Protein AF-A0A444WPD3-F1 (afdb_monomer_lite)

Foldseek 3Di:
DDDPPPPPPVPVVVCVVVVVVVVVVVVVVCVVVVVPPPPVPCPDDQDPVRLLVVLVVCVVVVVPVVSVVSVVVVVVVVVVD

pLDDT: mean 80.84, std 14.22, range [41.12, 96.81]

Sequence (81 aa):
MMILVTPKFCKQYTRVGDIINKALLEYKEDVMNGSFPDGHHSPYKISEADAESFSNELQKLSFDKAASAASEAVQKLNATK

Organism: Arachis hypogaea (NCBI:txid3818)

Secondary structure (DSSP, 8-state):
-------TTHHHHTTHHHHHHHHHHHHHHHHHTT--S-GGG------HHHHHHHHHHHHHTT-HHHHHHHHHHHHHHHHT-

Structure (mmCIF, N/CA/C/O backbone):
data_AF-A0A444WPD3-F1
#
_entry.id   AF-A0A444WPD3-F1
#
loop_
_atom_site.group_PDB
_atom_site.id
_atom_site.type_symbol
_atom_site.label_atom_id
_atom_site.label_alt_id
_atom_site.label_comp_id
_atom_site.label_asym_id
_atom_site.label_entity_id
_atom_site.label_seq_id
_atom_site.pdbx_PDB_ins_code
_atom_site.Cartn_x
_atom_site.Cartn_y
_atom_site.Cartn_z
_atom_site.occupancy
_atom_site.B_iso_or_equiv
_atom_site.auth_seq_id
_atom_site.auth_comp_id
_atom_site.auth_asym_id
_atom_site.auth_atom_id
_atom_site.pdbx_PDB_model_num
ATOM 1 N N . MET A 1 1 ? 44.606 6.595 -42.273 1.00 41.12 1 MET A N 1
ATOM 2 C CA . MET A 1 1 ? 43.192 6.976 -42.074 1.00 41.12 1 MET A CA 1
ATOM 3 C C . MET A 1 1 ? 42.699 6.2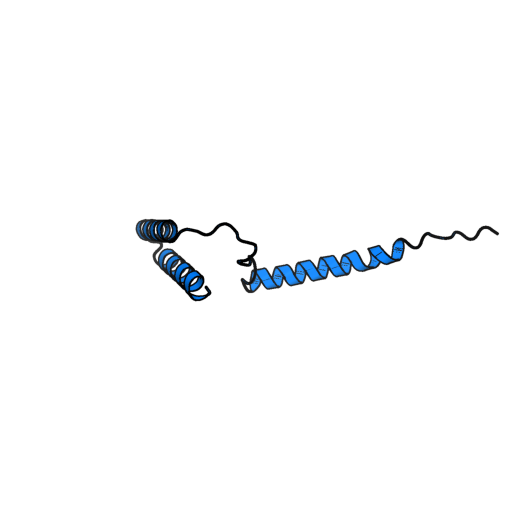75 -40.817 1.00 41.12 1 MET A C 1
ATOM 5 O O . MET A 1 1 ? 42.567 5.060 -40.831 1.00 41.12 1 MET A O 1
ATOM 9 N N . MET A 1 2 ? 42.579 7.001 -39.703 1.00 45.09 2 MET A N 1
ATOM 10 C CA . MET A 1 2 ? 42.201 6.434 -38.404 1.00 45.09 2 MET A CA 1
ATOM 11 C C . MET A 1 2 ? 40.673 6.397 -38.324 1.00 45.09 2 MET A C 1
ATOM 13 O O . MET A 1 2 ? 40.033 7.443 -38.282 1.00 45.09 2 MET A O 1
ATOM 17 N N . ILE A 1 3 ? 40.088 5.202 -38.389 1.00 51.50 3 ILE A N 1
ATOM 18 C CA . ILE A 1 3 ? 38.644 5.014 -38.227 1.00 51.50 3 ILE A CA 1
ATOM 19 C C . ILE A 1 3 ? 38.357 5.142 -36.731 1.00 51.50 3 ILE A C 1
ATOM 21 O O . ILE A 1 3 ? 38.848 4.337 -35.940 1.00 51.50 3 ILE A O 1
ATOM 25 N N . LEU A 1 4 ? 37.586 6.157 -36.338 1.00 52.25 4 LEU A N 1
ATOM 26 C CA . LEU A 1 4 ? 37.046 6.259 -34.986 1.00 52.25 4 LEU A CA 1
ATOM 27 C C . LEU A 1 4 ? 36.143 5.038 -34.752 1.00 52.25 4 LEU A C 1
ATOM 29 O O . LEU A 1 4 ? 35.002 4.995 -35.209 1.00 52.25 4 LEU A O 1
ATOM 33 N N . VAL A 1 5 ? 36.650 4.016 -34.064 1.00 59.84 5 VAL A N 1
ATOM 34 C CA . VAL A 1 5 ? 35.808 2.954 -33.508 1.00 59.84 5 VAL A CA 1
ATOM 35 C C . VAL A 1 5 ? 35.094 3.554 -32.307 1.00 59.84 5 VAL A C 1
ATOM 37 O O . VAL A 1 5 ? 35.581 3.491 -31.182 1.00 59.84 5 VAL A O 1
ATOM 40 N N . THR A 1 6 ? 33.948 4.192 -32.548 1.00 59.41 6 THR A N 1
ATOM 41 C CA . THR A 1 6 ? 33.035 4.580 -31.473 1.00 59.41 6 THR A CA 1
ATOM 42 C C . THR A 1 6 ? 32.695 3.305 -30.701 1.00 59.41 6 THR A C 1
ATOM 44 O O . THR A 1 6 ? 32.147 2.363 -31.290 1.00 59.41 6 THR A O 1
ATOM 47 N N . PRO A 1 7 ? 33.060 3.199 -29.415 1.00 59.06 7 PRO A N 1
ATOM 48 C CA . PRO A 1 7 ? 32.824 1.973 -28.682 1.00 59.06 7 PRO A CA 1
ATOM 49 C C . PRO A 1 7 ? 31.309 1.751 -28.579 1.00 59.06 7 PRO A C 1
ATOM 51 O O . PRO A 1 7 ? 30.545 2.675 -28.300 1.00 59.06 7 PRO A O 1
ATOM 54 N N . LYS A 1 8 ? 30.855 0.519 -28.849 1.00 59.38 8 LYS A N 1
ATOM 55 C CA . LYS A 1 8 ? 29.433 0.136 -28.996 1.00 59.38 8 LYS A CA 1
ATOM 56 C C . LYS A 1 8 ? 28.622 0.180 -27.682 1.00 59.38 8 LYS A C 1
ATOM 58 O O . LYS A 1 8 ? 27.611 -0.510 -27.571 1.00 59.38 8 LYS A O 1
ATOM 63 N N . PHE A 1 9 ? 29.015 1.003 -26.710 1.00 55.94 9 PHE A N 1
ATOM 64 C CA . PHE A 1 9 ? 28.275 1.225 -25.463 1.00 55.94 9 PHE A CA 1
ATOM 65 C C . PHE A 1 9 ? 26.901 1.865 -25.696 1.00 55.94 9 PHE A C 1
ATOM 67 O O . PHE A 1 9 ? 26.006 1.725 -24.869 1.00 55.94 9 PHE A O 1
ATOM 74 N N . CYS A 1 10 ? 26.683 2.496 -26.851 1.00 56.34 10 CYS A N 1
ATOM 75 C CA . CYS A 1 10 ? 25.420 3.159 -27.163 1.00 56.34 10 CYS A CA 1
ATOM 76 C C . CYS A 1 10 ? 24.216 2.200 -27.246 1.00 56.34 10 CYS A C 1
ATOM 78 O O . CYS A 1 10 ? 23.100 2.637 -27.011 1.00 56.34 10 CYS A O 1
ATOM 80 N N . LYS A 1 11 ? 24.399 0.899 -27.530 1.00 59.66 11 LYS A N 1
ATOM 81 C CA . LYS A 1 11 ? 23.265 -0.029 -27.746 1.00 59.66 11 LYS A CA 1
ATOM 82 C C . LYS A 1 11 ? 22.554 -0.493 -26.470 1.00 59.66 11 LYS A C 1
ATOM 84 O O . LYS A 1 11 ? 21.406 -0.915 -26.544 1.00 59.66 11 LYS A O 1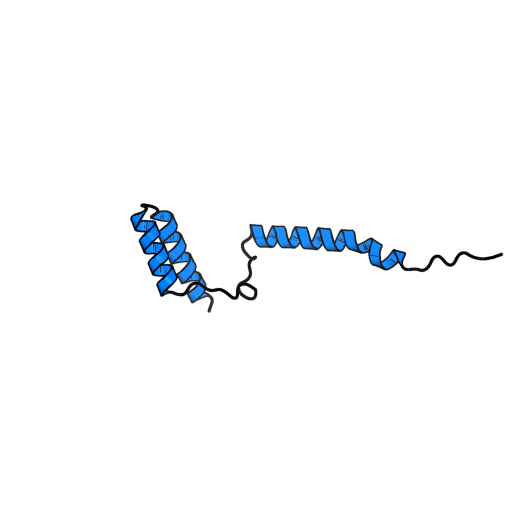
ATOM 89 N N . GLN A 1 12 ? 23.229 -0.479 -25.320 1.00 61.44 12 GLN A N 1
ATOM 90 C CA . GLN A 1 12 ? 22.642 -0.969 -24.064 1.00 61.44 12 GLN A CA 1
ATOM 91 C C . GLN A 1 12 ? 21.774 0.095 -23.383 1.00 61.44 12 GLN A C 1
ATOM 93 O O . GLN A 1 12 ? 20.779 -0.242 -22.749 1.00 61.44 12 GLN A O 1
ATOM 98 N N . TYR A 1 13 ? 22.096 1.375 -23.580 1.00 65.81 13 TYR A N 1
ATOM 99 C CA . TYR A 1 13 ? 21.365 2.483 -22.964 1.00 65.81 13 TYR A CA 1
ATOM 100 C C . TYR A 1 13 ? 20.176 2.982 -23.788 1.00 65.81 13 TYR A C 1
ATOM 102 O O . TYR A 1 13 ? 19.271 3.586 -23.220 1.00 65.81 13 TYR A O 1
ATOM 110 N N . THR A 1 14 ? 20.107 2.682 -25.094 1.00 67.12 14 THR A N 1
ATOM 111 C CA . THR A 1 14 ? 18.963 3.091 -25.935 1.00 67.12 14 THR A CA 1
ATOM 112 C C . THR A 1 14 ? 17.625 2.559 -25.431 1.00 67.12 14 THR A C 1
ATOM 114 O O . THR A 1 14 ? 16.608 3.193 -25.666 1.00 67.12 14 THR A O 1
ATOM 117 N N . ARG A 1 15 ? 17.617 1.419 -24.727 1.00 78.19 15 ARG A N 1
ATOM 118 C CA . ARG A 1 15 ? 16.389 0.765 -24.246 1.00 78.19 15 ARG A CA 1
ATOM 119 C C . ARG A 1 15 ? 16.049 1.080 -22.786 1.00 78.19 15 ARG A C 1
ATOM 121 O O . ARG A 1 15 ? 15.028 0.625 -22.283 1.00 78.19 15 ARG A O 1
ATOM 128 N N . VAL A 1 16 ? 16.891 1.838 -22.083 1.00 85.50 16 VAL A N 1
ATOM 129 C CA . VAL A 1 16 ? 16.677 2.122 -20.654 1.00 85.50 16 VAL A CA 1
ATOM 130 C C . VAL A 1 16 ? 15.417 2.959 -20.447 1.00 85.50 16 VAL A C 1
ATOM 132 O O . VAL A 1 16 ? 14.638 2.658 -19.549 1.00 85.50 16 VAL A O 1
ATOM 135 N N . GLY A 1 17 ? 15.167 3.941 -21.320 1.00 86.19 17 GLY A N 1
ATOM 136 C CA . GLY A 1 17 ? 13.941 4.743 -21.276 1.00 86.19 17 GLY A CA 1
ATOM 137 C C . GLY A 1 17 ? 12.675 3.892 -21.410 1.00 86.19 17 GLY A C 1
ATOM 138 O O . GLY A 1 17 ? 11.757 4.036 -20.606 1.00 86.19 17 GLY A O 1
ATOM 139 N N . ASP A 1 18 ? 12.662 2.952 -22.358 1.00 88.44 18 ASP A N 1
ATOM 140 C CA . ASP A 1 18 ? 11.523 2.052 -22.578 1.00 88.44 18 ASP A CA 1
ATOM 141 C C . ASP A 1 18 ? 11.267 1.148 -21.370 1.00 88.44 18 ASP A C 1
ATOM 143 O O . ASP A 1 18 ? 10.121 0.953 -20.970 1.00 88.44 18 ASP A O 1
ATOM 147 N N . ILE A 1 19 ? 12.334 0.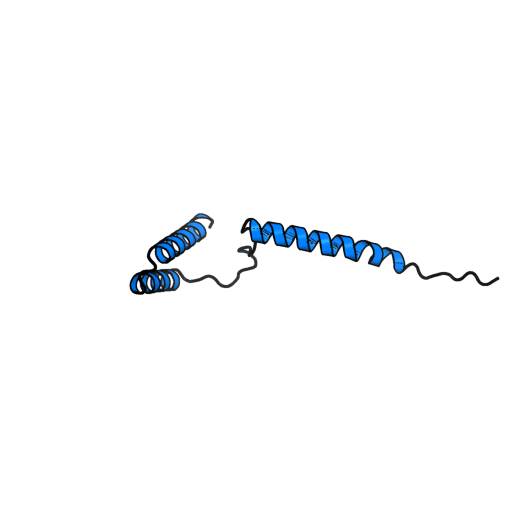603 -20.775 1.00 91.38 19 ILE A N 1
ATOM 148 C CA . ILE A 1 19 ? 12.242 -0.274 -19.600 1.00 91.38 19 ILE A CA 1
ATOM 149 C C . ILE A 1 19 ? 11.696 0.500 -18.398 1.00 91.38 19 ILE A C 1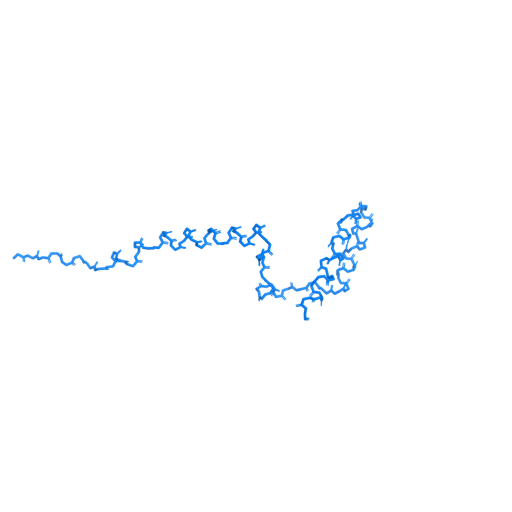
ATOM 151 O O . ILE A 1 19 ? 10.796 0.007 -17.725 1.00 91.38 19 ILE A O 1
ATOM 155 N N . ILE A 1 20 ? 12.205 1.711 -18.150 1.00 92.44 20 ILE A N 1
ATOM 156 C CA . ILE A 1 20 ? 11.738 2.559 -17.046 1.00 92.44 20 ILE A CA 1
ATOM 157 C C . ILE A 1 20 ? 10.265 2.909 -17.237 1.00 92.44 20 ILE A C 1
ATOM 159 O O . ILE A 1 20 ? 9.472 2.732 -16.318 1.00 92.44 20 ILE A O 1
ATOM 163 N N . ASN A 1 21 ? 9.884 3.377 -18.428 1.00 93.56 21 ASN A N 1
ATOM 164 C CA . ASN A 1 21 ? 8.503 3.768 -18.691 1.00 93.56 21 ASN A CA 1
ATOM 165 C C . ASN A 1 21 ? 7.549 2.576 -18.538 1.00 93.56 21 ASN A C 1
ATOM 167 O O . ASN A 1 21 ? 6.512 2.692 -17.891 1.00 93.56 21 ASN A O 1
ATOM 171 N N . LYS A 1 22 ? 7.938 1.407 -19.060 1.00 95.50 22 LYS A N 1
ATOM 172 C CA . LYS A 1 22 ? 7.172 0.173 -18.892 1.00 95.50 22 LYS A CA 1
ATOM 173 C C . LYS A 1 22 ? 6.988 -0.183 -17.412 1.00 95.50 22 LYS A C 1
ATOM 175 O O . LYS A 1 22 ? 5.856 -0.385 -16.991 1.00 95.50 22 LYS A O 1
ATOM 180 N N . ALA A 1 23 ? 8.064 -0.197 -16.627 1.00 94.62 23 ALA A N 1
ATOM 181 C CA . ALA A 1 23 ? 7.994 -0.535 -15.206 1.00 94.62 23 ALA A CA 1
ATOM 182 C C . ALA A 1 23 ? 7.120 0.449 -14.407 1.00 94.62 23 ALA A C 1
ATOM 184 O O . ALA A 1 23 ? 6.398 0.044 -13.501 1.00 94.62 23 ALA A O 1
ATOM 185 N N . LEU A 1 24 ? 7.152 1.742 -14.750 1.00 96.19 24 LEU A N 1
ATOM 186 C CA . LEU A 1 24 ? 6.304 2.752 -14.111 1.00 96.19 24 LEU A CA 1
ATOM 187 C C . LEU A 1 24 ? 4.820 2.576 -14.457 1.00 96.19 24 LEU A C 1
ATOM 189 O O . LEU A 1 24 ? 3.969 2.806 -13.598 1.00 96.19 24 LEU A O 1
ATOM 193 N N . LEU A 1 25 ? 4.504 2.183 -15.694 1.00 96.81 25 LEU A N 1
ATOM 194 C CA . LEU A 1 25 ? 3.130 1.888 -16.106 1.00 96.81 25 LEU A CA 1
ATOM 195 C C . LEU A 1 25 ? 2.593 0.643 -15.398 1.00 96.81 25 LEU A C 1
ATOM 197 O O . LEU A 1 25 ? 1.502 0.707 -14.840 1.00 96.81 25 LEU A O 1
ATOM 201 N N . GLU A 1 26 ? 3.380 -0.433 -15.351 1.00 95.00 26 GLU A N 1
ATOM 202 C CA . GLU A 1 26 ? 3.024 -1.665 -14.633 1.00 95.00 26 GLU A CA 1
ATOM 203 C C . GLU A 1 26 ? 2.799 -1.381 -13.140 1.00 95.00 26 GLU A C 1
ATOM 205 O O . GLU A 1 26 ? 1.738 -1.686 -12.607 1.00 95.00 26 GLU A O 1
ATOM 210 N N . TYR A 1 27 ? 3.721 -0.663 -12.487 1.00 91.81 27 TYR A N 1
ATOM 211 C CA . TYR A 1 27 ? 3.556 -0.262 -11.086 1.00 91.81 27 TYR A CA 1
ATOM 212 C C . TYR A 1 27 ? 2.283 0.563 -10.849 1.00 91.81 27 TYR A C 1
ATOM 214 O O . TYR A 1 27 ? 1.569 0.357 -9.868 1.00 91.81 27 TYR A O 1
ATOM 222 N N . LYS A 1 28 ? 1.977 1.512 -11.743 1.00 94.06 28 LYS A N 1
ATOM 223 C CA . LYS A 1 28 ? 0.753 2.313 -11.644 1.00 94.06 28 LYS A CA 1
ATOM 224 C C . LYS A 1 28 ? -0.490 1.424 -11.714 1.00 94.06 28 LYS A C 1
ATOM 226 O O . LYS A 1 28 ? -1.416 1.635 -10.933 1.00 94.06 28 LYS A O 1
ATOM 231 N N . GLU A 1 29 ? -0.527 0.480 -12.648 1.00 95.19 29 GLU A N 1
ATOM 232 C CA . GLU A 1 29 ? -1.644 -0.456 -12.793 1.00 95.19 29 GLU A CA 1
ATOM 233 C C . GLU A 1 29 ? -1.789 -1.346 -11.556 1.00 95.19 29 GLU A C 1
ATOM 235 O O . GLU A 1 29 ? -2.896 -1.468 -11.031 1.00 95.19 29 GLU A O 1
ATOM 240 N N . ASP A 1 30 ? -0.686 -1.868 -11.020 1.00 91.12 30 ASP A N 1
ATOM 241 C CA . ASP A 1 30 ? -0.696 -2.703 -9.818 1.00 91.12 30 ASP A CA 1
ATOM 242 C C . ASP A 1 30 ? -1.225 -1.951 -8.589 1.00 91.12 30 ASP A C 1
ATOM 244 O O . ASP A 1 30 ? -2.005 -2.502 -7.810 1.00 91.12 30 ASP A O 1
ATOM 248 N N . VAL A 1 31 ? -0.853 -0.675 -8.424 1.00 91.19 31 VAL A N 1
ATOM 249 C CA . VAL A 1 31 ? -1.365 0.183 -7.341 1.00 91.19 31 VAL A CA 1
ATOM 250 C C . VAL A 1 31 ? -2.848 0.493 -7.538 1.00 91.19 31 VAL A C 1
ATOM 252 O O . VAL A 1 31 ? -3.624 0.427 -6.587 1.00 91.19 31 VAL A O 1
ATOM 255 N N . MET A 1 32 ? -3.269 0.822 -8.763 1.00 91.62 32 MET A N 1
ATOM 256 C CA . MET A 1 32 ? -4.670 1.149 -9.054 1.00 91.62 32 MET A CA 1
ATOM 257 C C . MET A 1 32 ? -5.601 -0.054 -8.880 1.00 91.62 32 MET A C 1
ATOM 259 O O . MET A 1 32 ? -6.728 0.112 -8.418 1.00 91.62 32 MET A O 1
ATOM 263 N N . ASN A 1 33 ? -5.129 -1.251 -9.222 1.00 90.56 33 ASN A N 1
ATOM 264 C CA . ASN A 1 33 ? -5.884 -2.493 -9.079 1.00 90.56 33 ASN A CA 1
ATOM 265 C C . ASN A 1 33 ? -5.772 -3.103 -7.671 1.00 90.56 33 ASN A C 1
ATOM 267 O O . ASN A 1 33 ? -6.444 -4.091 -7.379 1.00 90.56 33 ASN A O 1
ATOM 271 N N . GLY A 1 34 ? -4.934 -2.535 -6.796 1.00 85.00 34 GLY A N 1
ATOM 272 C CA . GLY A 1 34 ? -4.691 -3.042 -5.445 1.00 85.00 34 GLY A CA 1
ATOM 273 C C . GLY A 1 34 ? -3.891 -4.349 -5.397 1.00 85.00 34 GLY A C 1
ATOM 274 O O . GLY A 1 34 ? -3.888 -5.016 -4.367 1.00 85.00 34 GLY A O 1
ATOM 275 N N . SER A 1 35 ? -3.229 -4.732 -6.495 1.00 85.00 35 SER A N 1
ATOM 276 C CA . SER A 1 35 ? -2.296 -5.868 -6.537 1.00 85.00 35 SER A CA 1
ATOM 277 C C . SER A 1 35 ? -0.967 -5.547 -5.847 1.00 85.00 35 SER A C 1
ATOM 279 O O . SER A 1 35 ? -0.300 -6.453 -5.354 1.00 85.00 35 SER A O 1
ATOM 281 N N . PHE A 1 36 ? -0.606 -4.262 -5.771 1.00 82.12 36 PHE A N 1
ATOM 282 C CA . PHE A 1 36 ? 0.496 -3.762 -4.954 1.00 82.12 36 PHE A CA 1
ATOM 283 C C . PHE A 1 36 ? -0.032 -2.927 -3.768 1.00 82.12 36 PHE A C 1
ATOM 285 O O . PHE A 1 36 ? -0.912 -2.086 -3.973 1.00 82.12 36 PHE A O 1
ATOM 292 N N . PRO A 1 37 ? 0.532 -3.066 -2.550 1.00 80.44 37 PRO A N 1
ATOM 293 C CA . PRO A 1 37 ? 1.635 -3.953 -2.180 1.00 80.44 37 PRO A CA 1
ATOM 294 C C . PRO A 1 37 ? 1.211 -5.424 -2.130 1.00 80.44 37 PRO A C 1
ATOM 296 O O . PRO A 1 37 ? 0.169 -5.775 -1.585 1.00 80.44 37 PRO A O 1
ATOM 299 N N . ASP A 1 38 ? 2.060 -6.285 -2.683 1.00 76.94 38 ASP A N 1
ATOM 300 C CA . ASP A 1 38 ? 1.866 -7.731 -2.639 1.00 76.94 38 ASP A CA 1
ATOM 301 C C . ASP A 1 38 ? 2.197 -8.282 -1.235 1.00 76.94 38 ASP A C 1
ATOM 303 O O . ASP A 1 38 ? 3.082 -7.786 -0.522 1.00 76.94 38 ASP A O 1
ATOM 307 N N . GLY A 1 39 ? 1.489 -9.337 -0.833 1.00 71.88 39 GLY A N 1
ATOM 308 C CA . GLY A 1 39 ? 1.675 -10.029 0.437 1.00 71.88 39 GLY A CA 1
ATOM 309 C C . GLY A 1 39 ? 3.056 -10.672 0.592 1.00 71.88 39 GLY A C 1
ATOM 310 O O . GLY A 1 39 ? 3.527 -10.786 1.724 1.00 71.88 39 GLY A O 1
ATOM 311 N N . HIS A 1 40 ? 3.747 -11.034 -0.499 1.00 71.75 40 HIS A N 1
ATOM 312 C CA . HIS A 1 40 ? 5.127 -11.544 -0.412 1.00 71.75 40 HIS A CA 1
ATOM 313 C C . HIS A 1 40 ? 6.136 -10.478 0.023 1.00 71.75 40 HIS A C 1
ATOM 315 O O . HIS A 1 40 ? 7.142 -10.802 0.653 1.00 71.75 40 HIS A O 1
ATOM 321 N N . HIS A 1 41 ? 5.860 -9.212 -0.286 1.00 71.56 41 HIS A N 1
ATOM 322 C CA . HIS A 1 41 ? 6.758 -8.086 -0.027 1.00 71.56 41 HIS A CA 1
ATOM 323 C C . HIS A 1 41 ? 6.291 -7.220 1.153 1.00 71.56 41 HIS A C 1
ATOM 325 O O . HIS A 1 41 ? 6.889 -6.185 1.441 1.00 71.56 41 HIS A O 1
ATOM 331 N N . SER A 1 42 ? 5.257 -7.677 1.868 1.00 75.00 42 SER A N 1
ATOM 332 C CA . SER A 1 42 ? 4.689 -7.037 3.058 1.00 75.00 42 SER A CA 1
ATOM 333 C C . SER A 1 42 ? 4.935 -7.917 4.295 1.00 75.00 42 SER A C 1
ATOM 335 O O . SER A 1 42 ? 4.038 -8.645 4.727 1.00 75.00 42 SER A O 1
ATOM 337 N N . PRO A 1 43 ? 6.155 -7.906 4.872 1.00 77.56 43 PRO A N 1
ATOM 338 C CA . PRO A 1 43 ? 6.521 -8.811 5.966 1.00 77.56 43 PRO A CA 1
ATOM 339 C C . PRO A 1 43 ? 5.796 -8.488 7.278 1.00 77.56 43 PRO A C 1
ATOM 341 O O . PRO A 1 43 ? 5.639 -9.362 8.131 1.00 77.56 43 PRO A O 1
ATOM 344 N N . TYR A 1 44 ? 5.345 -7.244 7.446 1.00 81.69 44 TYR A N 1
ATOM 345 C CA . TYR A 1 44 ? 4.629 -6.802 8.634 1.00 81.69 44 TYR A CA 1
ATOM 346 C C . TYR A 1 44 ? 3.137 -7.057 8.467 1.00 81.69 44 TYR A C 1
ATOM 348 O O . TYR A 1 44 ? 2.472 -6.431 7.643 1.00 81.69 44 TYR A O 1
ATOM 356 N N . LYS A 1 45 ? 2.617 -7.975 9.276 1.00 78.38 45 LYS A N 1
ATOM 357 C CA . LYS A 1 45 ? 1.189 -8.260 9.373 1.00 78.38 45 LYS A CA 1
ATOM 358 C C . LYS A 1 45 ? 0.698 -7.788 10.728 1.00 78.38 45 LYS A C 1
ATOM 360 O O . LYS A 1 45 ? 1.362 -8.022 11.737 1.00 78.38 45 LYS A O 1
ATOM 365 N N . ILE A 1 46 ? -0.455 -7.132 10.738 1.00 83.31 46 ILE A N 1
ATOM 366 C CA . ILE A 1 46 ? -1.157 -6.841 11.983 1.00 83.31 46 ILE A CA 1
ATOM 367 C C . ILE A 1 46 ? -1.603 -8.170 12.604 1.00 83.31 46 ILE A C 1
ATOM 369 O O . ILE A 1 46 ? -2.061 -9.065 11.888 1.00 83.31 46 ILE A O 1
ATOM 373 N N . SER A 1 47 ? -1.411 -8.332 13.913 1.00 86.06 47 SER A N 1
ATOM 374 C CA . SER A 1 47 ? -1.949 -9.499 14.612 1.00 86.06 47 SER A CA 1
ATOM 375 C C . SER A 1 47 ? -3.476 -9.398 14.695 1.00 86.06 47 SER A C 1
ATOM 377 O O . SER A 1 47 ? -4.035 -8.304 14.608 1.00 86.06 47 SER A O 1
ATOM 379 N N . GLU A 1 48 ? -4.170 -10.522 14.876 1.00 85.69 48 GLU A N 1
ATOM 380 C CA . GLU A 1 48 ? -5.635 -10.505 15.018 1.00 85.69 48 GLU A CA 1
ATOM 381 C C . GLU A 1 48 ? -6.076 -9.653 16.219 1.00 85.69 48 GLU A C 1
ATOM 383 O O . GLU A 1 48 ? -7.007 -8.859 16.101 1.00 85.69 48 GLU A O 1
ATOM 388 N N . ALA A 1 49 ? -5.340 -9.736 17.334 1.00 87.75 49 ALA A N 1
ATOM 389 C CA . ALA A 1 49 ? -5.595 -8.942 18.535 1.00 87.75 49 ALA A CA 1
ATOM 390 C C . ALA A 1 49 ? -5.415 -7.433 18.289 1.00 87.75 49 ALA A C 1
ATOM 392 O O . ALA A 1 49 ? -6.234 -6.624 18.729 1.00 87.75 49 ALA A O 1
ATOM 393 N N . ASP A 1 50 ? -4.371 -7.044 17.552 1.00 90.06 50 ASP A N 1
ATOM 394 C CA . ASP A 1 50 ? -4.130 -5.636 17.224 1.00 90.06 50 ASP A CA 1
ATOM 395 C C . ASP A 1 50 ? -5.185 -5.097 16.248 1.00 90.06 50 ASP A C 1
ATOM 397 O O . ASP A 1 50 ? -5.599 -3.943 16.358 1.00 90.06 50 ASP A O 1
ATOM 401 N N . ALA A 1 51 ? -5.660 -5.927 15.315 1.00 88.50 51 ALA A N 1
ATOM 402 C CA . ALA A 1 51 ? -6.696 -5.540 14.363 1.00 88.50 51 ALA A CA 1
ATOM 403 C C . ALA A 1 51 ? -8.077 -5.377 15.022 1.00 88.50 51 ALA A C 1
ATOM 405 O O . ALA A 1 51 ? -8.838 -4.470 14.666 1.00 88.50 51 ALA A O 1
ATOM 406 N N . GLU A 1 52 ? -8.393 -6.218 16.009 1.00 89.38 52 GLU A N 1
ATOM 407 C CA . GLU A 1 52 ? -9.592 -6.075 16.837 1.00 89.38 52 GLU A CA 1
ATOM 408 C C . GLU A 1 52 ? -9.521 -4.803 17.692 1.00 89.38 52 GLU A C 1
ATOM 410 O O . GLU A 1 52 ? -10.451 -3.993 17.679 1.00 89.38 52 GLU A O 1
ATOM 415 N N . SER A 1 53 ? -8.387 -4.570 18.363 1.00 91.81 53 SER A N 1
ATOM 416 C CA . SER A 1 53 ? -8.134 -3.342 19.126 1.00 91.81 53 SER A CA 1
ATOM 417 C C . SER A 1 53 ? -8.301 -2.091 18.255 1.00 91.81 53 SER A C 1
ATOM 419 O O . SER A 1 53 ? -9.026 -1.164 18.619 1.00 91.81 53 SER A O 1
ATOM 421 N N . PHE A 1 54 ? -7.726 -2.100 17.049 1.00 91.75 54 PHE A N 1
ATOM 422 C CA . PHE A 1 54 ? -7.866 -1.020 16.073 1.00 91.75 54 PHE A CA 1
ATOM 423 C C . PHE A 1 54 ? -9.328 -0.762 15.681 1.00 91.75 54 PHE A C 1
ATOM 425 O O . PHE A 1 54 ? -9.778 0.385 15.672 1.00 91.75 54 PHE A O 1
ATOM 432 N N . SER A 1 55 ? -10.091 -1.820 15.403 1.00 91.75 55 SER A N 1
ATOM 433 C CA . SER A 1 55 ? -11.509 -1.708 15.039 1.00 91.75 55 SER A CA 1
ATOM 434 C C . SER A 1 55 ? -12.348 -1.129 16.185 1.00 91.75 55 SER A C 1
ATOM 436 O O . SER A 1 55 ? -13.208 -0.277 15.953 1.00 91.75 55 SER A O 1
ATOM 438 N N . ASN A 1 56 ? -12.055 -1.525 17.426 1.00 92.00 56 ASN A N 1
ATOM 439 C CA . ASN A 1 56 ? -12.721 -1.009 18.621 1.00 92.00 56 ASN A CA 1
ATOM 440 C C . ASN A 1 56 ? -12.432 0.484 18.849 1.00 92.00 56 ASN A C 1
ATOM 442 O O . ASN A 1 56 ? -13.339 1.245 19.186 1.00 92.00 56 ASN A O 1
ATOM 446 N N . GLU A 1 57 ? -11.192 0.935 18.637 1.00 94.62 57 GLU A N 1
ATOM 447 C CA . GLU A 1 57 ? -10.853 2.363 18.725 1.00 94.62 57 GLU A CA 1
ATOM 448 C C . GLU A 1 57 ? -11.557 3.190 17.638 1.00 94.62 57 GLU A C 1
ATOM 450 O O . GLU A 1 57 ? -12.068 4.277 17.916 1.00 94.62 57 GLU A O 1
ATOM 455 N N . LEU A 1 58 ? -11.682 2.661 16.415 1.00 93.50 58 LEU A N 1
ATOM 456 C CA . LEU A 1 58 ? -12.444 3.320 15.349 1.00 93.50 58 LEU A CA 1
ATOM 457 C C . LEU A 1 58 ? -13.929 3.479 15.702 1.00 93.50 58 LEU A C 1
ATOM 459 O O . LEU A 1 58 ? -14.504 4.535 15.438 1.00 93.50 58 LEU A O 1
ATOM 463 N N . GLN A 1 59 ? -14.543 2.475 16.332 1.00 92.81 59 GLN A N 1
ATOM 464 C CA . GLN A 1 59 ? -15.930 2.566 16.804 1.00 92.81 59 GLN A CA 1
ATOM 465 C C . GLN A 1 59 ? -16.098 3.616 17.907 1.00 92.81 59 GLN A C 1
ATOM 467 O O . GLN A 1 59 ? -17.039 4.406 17.864 1.00 92.81 59 GLN A O 1
ATOM 472 N N . LYS A 1 60 ? -15.161 3.701 18.863 1.00 94.69 60 LYS A N 1
ATOM 473 C CA . LYS A 1 60 ? -15.183 4.751 19.903 1.00 94.69 60 LYS A CA 1
ATOM 474 C C . LYS A 1 60 ? -15.137 6.159 19.306 1.00 94.69 60 LYS A C 1
ATOM 476 O O . LYS A 1 60 ? -15.753 7.074 19.845 1.00 94.69 60 LYS A O 1
ATOM 481 N N . LEU A 1 61 ? -14.445 6.323 18.178 1.00 94.62 61 LEU A N 1
ATOM 482 C CA . LEU A 1 61 ? -14.373 7.574 17.419 1.00 94.62 61 LEU A CA 1
ATOM 483 C C . LEU A 1 61 ? -15.563 7.791 16.464 1.00 94.62 61 LEU A C 1
ATOM 485 O O . LEU A 1 61 ? -15.570 8.769 15.721 1.00 94.62 61 LEU A O 1
ATOM 489 N N . SER A 1 62 ? -16.580 6.919 16.491 1.00 93.06 62 SER A N 1
ATOM 490 C CA . SER A 1 62 ? -17.749 6.950 15.594 1.00 93.06 62 SER A CA 1
ATOM 491 C C . SER A 1 62 ? -17.404 6.769 14.105 1.00 93.06 62 SER A C 1
ATOM 493 O O . SER A 1 62 ? -18.118 7.242 13.219 1.00 93.06 62 SER A O 1
ATOM 495 N N . PHE A 1 63 ? -16.308 6.067 13.801 1.00 93.25 63 PHE A N 1
ATOM 496 C CA . PHE A 1 63 ? -15.919 5.683 12.442 1.00 93.25 63 PHE A CA 1
ATOM 497 C C . PHE A 1 63 ? -16.375 4.259 12.102 1.00 93.25 63 PHE A C 1
ATOM 499 O O . PHE A 1 63 ? -15.589 3.425 11.648 1.00 93.25 63 PHE A O 1
ATOM 506 N N . ASP A 1 64 ? -17.669 3.981 12.265 1.00 90.50 64 ASP A N 1
ATOM 507 C CA . ASP A 1 64 ? -18.238 2.631 12.128 1.00 90.50 64 ASP A CA 1
ATOM 508 C C . ASP A 1 64 ? -17.959 1.990 10.761 1.00 90.50 64 ASP A C 1
ATOM 510 O O . ASP A 1 64 ? -17.649 0.802 10.662 1.00 90.50 64 ASP A O 1
ATOM 514 N N . LYS A 1 65 ? -17.988 2.793 9.688 1.00 91.62 65 LYS A N 1
ATOM 515 C CA . LYS A 1 65 ? -17.658 2.322 8.331 1.00 91.62 65 LYS A CA 1
ATOM 516 C C . LYS A 1 65 ? -16.203 1.868 8.209 1.00 91.62 65 LYS A C 1
ATOM 518 O O . LYS A 1 65 ? -15.931 0.886 7.525 1.00 91.62 65 LYS A O 1
ATOM 523 N N . ALA A 1 66 ? -15.277 2.573 8.859 1.00 89.62 66 ALA A N 1
ATOM 524 C CA . ALA A 1 66 ? -13.862 2.218 8.841 1.00 89.62 66 ALA A CA 1
ATOM 525 C C . ALA A 1 66 ? -13.603 0.958 9.678 1.00 89.62 66 ALA A C 1
ATOM 527 O O . ALA A 1 66 ? -12.837 0.098 9.252 1.00 89.62 66 ALA A O 1
ATOM 528 N N . ALA A 1 67 ? -14.289 0.815 10.816 1.00 90.06 67 ALA A N 1
ATOM 529 C CA . ALA A 1 67 ? -14.222 -0.392 11.636 1.00 90.06 67 ALA A CA 1
ATOM 530 C C . ALA A 1 67 ? -14.731 -1.632 10.875 1.00 90.06 67 ALA A C 1
ATOM 532 O O . ALA A 1 67 ? -14.073 -2.671 10.884 1.00 90.06 67 ALA A O 1
ATOM 533 N N . SER A 1 68 ? -15.851 -1.512 10.148 1.00 89.56 68 SER A N 1
ATOM 534 C CA . SER A 1 68 ? -16.362 -2.596 9.290 1.00 89.56 68 SER A CA 1
ATOM 535 C C . SER A 1 68 ? -15.354 -2.974 8.205 1.00 89.56 68 SER A C 1
ATOM 537 O O . SER A 1 68 ? -15.015 -4.146 8.053 1.00 89.56 68 SER A O 1
ATOM 539 N N . ALA A 1 69 ? -14.807 -1.979 7.498 1.00 89.56 69 ALA A N 1
ATOM 540 C CA . ALA A 1 69 ? -13.822 -2.211 6.445 1.00 89.56 69 ALA A CA 1
ATOM 541 C C . ALA A 1 69 ? -12.541 -2.889 6.972 1.00 89.56 69 ALA A C 1
ATOM 543 O O . ALA A 1 69 ? -11.990 -3.764 6.303 1.00 89.56 69 ALA A O 1
ATOM 544 N N . ALA A 1 70 ? -12.080 -2.522 8.173 1.00 87.00 70 ALA A N 1
ATOM 545 C CA . ALA A 1 70 ? -10.928 -3.151 8.813 1.00 87.00 70 ALA A CA 1
ATOM 546 C C . ALA A 1 70 ? -11.193 -4.630 9.140 1.00 87.00 70 ALA A C 1
ATOM 548 O O . ALA A 1 70 ? -10.373 -5.487 8.812 1.00 87.00 70 ALA A O 1
ATOM 549 N N . SER A 1 71 ? -12.361 -4.946 9.711 1.00 85.88 71 SER A N 1
ATOM 550 C CA . SER A 1 71 ? -12.755 -6.329 10.009 1.00 85.88 71 SER A CA 1
ATOM 551 C C . SER A 1 71 ? -12.861 -7.186 8.739 1.00 85.88 71 SER A C 1
ATOM 553 O O . SER A 1 71 ? -12.329 -8.296 8.685 1.00 85.88 71 SER A O 1
ATOM 555 N N . GLU A 1 72 ? -13.462 -6.650 7.673 1.00 87.12 72 GLU A N 1
ATOM 556 C CA . GLU A 1 72 ? -13.555 -7.324 6.371 1.00 87.12 72 GLU A CA 1
ATOM 557 C C . GLU A 1 72 ? -12.178 -7.596 5.746 1.00 87.12 72 GLU A C 1
ATOM 559 O O . GLU A 1 72 ? -11.959 -8.656 5.153 1.00 87.12 72 GLU A O 1
ATOM 564 N N . ALA A 1 73 ? -11.233 -6.659 5.876 1.00 84.00 73 ALA A N 1
ATOM 565 C CA . ALA A 1 73 ? -9.874 -6.832 5.370 1.00 84.00 73 ALA A CA 1
ATOM 566 C C . ALA A 1 73 ? -9.138 -7.979 6.085 1.00 84.00 73 ALA A C 1
ATOM 568 O O . ALA A 1 73 ? -8.487 -8.793 5.426 1.00 84.00 73 ALA A O 1
ATOM 569 N N . VAL A 1 74 ? -9.295 -8.098 7.409 1.00 83.50 74 VAL A N 1
ATOM 570 C CA . VAL A 1 74 ? -8.729 -9.204 8.206 1.00 83.50 74 VAL A CA 1
ATOM 571 C C . VAL A 1 74 ? -9.329 -10.549 7.791 1.00 83.50 74 VAL A C 1
ATOM 573 O O . VAL A 1 74 ? -8.599 -11.521 7.598 1.00 83.50 74 VAL A O 1
ATOM 576 N N . GLN A 1 75 ? -10.646 -10.612 7.574 1.00 81.81 75 GLN A N 1
ATOM 577 C CA . GLN A 1 75 ? -11.309 -11.841 7.121 1.00 81.81 75 GLN A CA 1
ATOM 578 C C . GLN A 1 75 ? -10.808 -12.298 5.743 1.00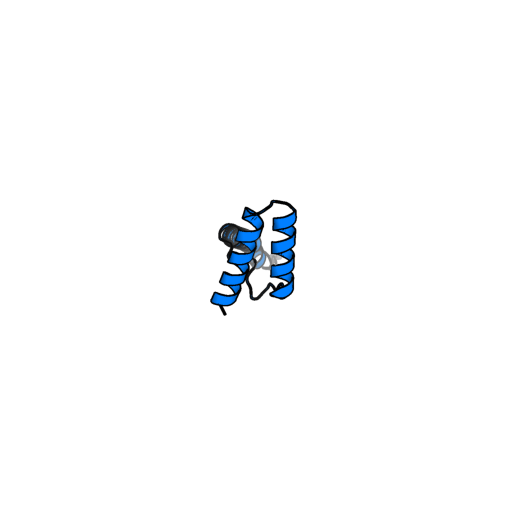 81.81 75 GLN A C 1
ATOM 580 O O . GLN A 1 75 ? -10.538 -13.483 5.549 1.00 81.81 75 GLN A O 1
ATOM 585 N N . LYS A 1 76 ? -10.623 -11.369 4.794 1.00 79.50 76 LYS A N 1
ATOM 586 C CA . LYS A 1 76 ? -10.067 -11.673 3.462 1.00 79.50 76 LYS A CA 1
ATOM 587 C C . LYS A 1 76 ? -8.622 -12.167 3.540 1.00 79.50 76 LYS A C 1
ATOM 589 O O . LYS A 1 76 ? -8.278 -13.138 2.869 1.00 79.50 76 LYS A O 1
ATOM 594 N N . LEU A 1 77 ? -7.792 -11.560 4.390 1.00 74.00 77 LEU A N 1
ATOM 595 C CA . LEU A 1 77 ? -6.420 -12.020 4.639 1.00 74.00 77 LEU A CA 1
ATOM 596 C C . LEU A 1 77 ? -6.378 -13.461 5.169 1.00 74.00 77 LEU A C 1
ATOM 598 O O . LEU A 1 77 ? -5.528 -14.240 4.742 1.00 74.00 77 LEU A O 1
ATOM 602 N N . ASN A 1 78 ? -7.314 -13.831 6.046 1.00 68.06 78 ASN A N 1
ATOM 603 C CA . ASN A 1 78 ? -7.408 -15.182 6.601 1.00 68.06 78 ASN A CA 1
ATOM 604 C C . ASN A 1 78 ? -7.997 -16.209 5.614 1.00 68.06 78 ASN A C 1
ATOM 606 O O . ASN A 1 78 ? -7.615 -17.374 5.662 1.00 68.06 78 ASN A O 1
ATOM 610 N N . ALA A 1 79 ? -8.879 -15.791 4.699 1.00 64.44 79 ALA 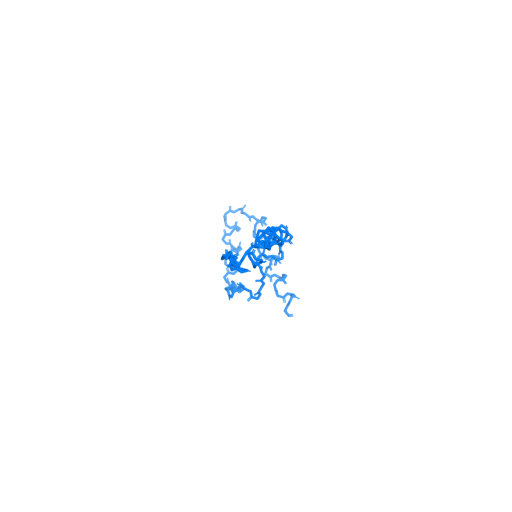A N 1
ATOM 611 C CA . ALA A 1 79 ? -9.483 -16.655 3.677 1.00 64.44 79 ALA A CA 1
ATOM 612 C C . ALA A 1 79 ? -8.554 -16.979 2.491 1.00 64.44 79 ALA A C 1
ATOM 614 O O . ALA A 1 79 ? -8.814 -17.922 1.749 1.00 64.44 79 ALA A O 1
ATOM 615 N N . THR A 1 80 ? -7.489 -16.197 2.300 1.00 57.81 80 THR A N 1
ATOM 616 C CA . THR A 1 80 ? -6.520 -16.366 1.198 1.00 57.81 80 THR A CA 1
ATOM 617 C C . THR A 1 80 ? -5.287 -17.180 1.632 1.00 57.81 80 THR A C 1
ATOM 619 O O . THR A 1 80 ? -4.264 -17.173 0.948 1.00 57.81 80 THR A O 1
ATOM 622 N N . LYS A 1 81 ? -5.359 -17.834 2.799 1.00 49.00 81 LYS A N 1
ATOM 623 C CA . LYS A 1 81 ? -4.283 -18.620 3.411 1.00 49.00 81 LYS A CA 1
ATOM 624 C C . LYS A 1 81 ? -4.406 -20.109 3.103 1.00 49.00 81 LYS A C 1
ATOM 626 O O . LYS A 1 81 ? -5.551 -20.605 3.047 1.00 49.00 81 LYS A O 1
#

InterPro domains:
  IPR003700 Ketopantoate hydroxymethyltransferase [PTHR20881] (6-60)
  IPR015813 Pyruvate/Phosphoenolpyruvate kinase-like domain superfamily [SSF51621] (5-42)
  IPR040442 Pyruvate kinase-like domain superfamily [G3DSA:3.20.20.60] (1-56)

Radius of gyration: 24.07 Å; chains: 1; bounding box: 61×26×62 Å